Protein AF-A0A6G0ZFZ0-F1 (afdb_monomer_lite)

Organism: Aphis craccivora (NCBI:txid307492)

Structure (mmCIF, N/CA/C/O backbone):
data_AF-A0A6G0ZFZ0-F1
#
_entry.id   AF-A0A6G0ZFZ0-F1
#
loop_
_atom_site.group_PDB
_atom_site.id
_atom_site.type_symbol
_atom_site.label_atom_id
_atom_site.label_alt_id
_atom_site.label_comp_id
_atom_site.label_asym_id
_atom_site.label_entity_id
_atom_site.label_seq_id
_atom_site.pdbx_PDB_ins_code
_atom_site.Cartn_x
_atom_site.Cartn_y
_atom_site.Cartn_z
_atom_site.occupancy
_atom_site.B_iso_or_equiv
_atom_site.auth_seq_id
_atom_site.auth_comp_id
_atom_site.auth_asym_id
_atom_site.auth_atom_id
_atom_site.pdbx_PDB_model_num
ATOM 1 N N . MET A 1 1 ? 8.290 0.960 -25.649 1.00 76.19 1 MET A N 1
ATOM 2 C CA . MET A 1 1 ? 6.930 0.385 -25.522 1.00 76.19 1 MET A CA 1
ATOM 3 C C . MET A 1 1 ? 6.883 -0.902 -24.695 1.00 76.19 1 MET A C 1
ATOM 5 O O . MET A 1 1 ? 6.196 -0.886 -23.688 1.00 76.19 1 MET A O 1
ATOM 9 N N . LYS A 1 2 ? 7.653 -1.966 -24.998 1.00 91.75 2 LYS A N 1
ATOM 10 C CA . LYS A 1 2 ? 7.592 -3.264 -24.271 1.00 91.75 2 LYS A CA 1
ATOM 11 C C . LYS A 1 2 ? 7.665 -3.176 -22.731 1.00 91.75 2 LYS A C 1
ATOM 13 O O . LYS A 1 2 ? 6.812 -3.741 -22.060 1.00 91.75 2 LYS A O 1
ATOM 18 N N . ARG A 1 3 ? 8.646 -2.449 -22.173 1.00 91.69 3 ARG A N 1
ATOM 19 C CA . ARG A 1 3 ? 8.827 -2.277 -20.709 1.00 91.69 3 ARG A CA 1
ATOM 20 C C . ARG A 1 3 ? 7.588 -1.686 -20.025 1.00 91.69 3 ARG A C 1
ATOM 22 O O . ARG A 1 3 ? 7.182 -2.150 -18.968 1.00 91.69 3 ARG A O 1
ATOM 29 N N . PHE A 1 4 ? 6.979 -0.691 -20.667 1.00 89.00 4 PHE A N 1
ATOM 30 C CA . PHE A 1 4 ? 5.781 -0.018 -20.176 1.00 89.00 4 PHE A CA 1
ATOM 31 C C . PHE A 1 4 ? 4.543 -0.916 -20.267 1.00 89.00 4 PHE A C 1
ATOM 33 O O . PHE A 1 4 ? 3.783 -1.003 -19.312 1.00 89.00 4 PHE A O 1
ATOM 40 N N . SER A 1 5 ? 4.375 -1.645 -21.374 1.00 94.50 5 SER A N 1
ATOM 41 C CA . SER A 1 5 ? 3.282 -2.613 -21.523 1.00 94.50 5 SER A CA 1
ATOM 42 C C . SER A 1 5 ? 3.351 -3.729 -20.477 1.00 94.50 5 S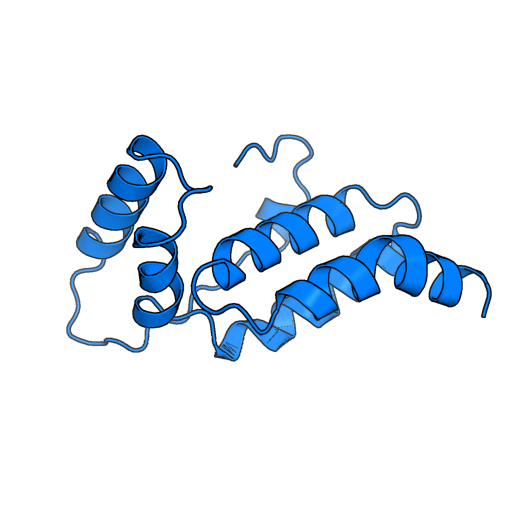ER A C 1
ATOM 44 O O . SER A 1 5 ? 2.322 -4.086 -19.914 1.00 94.50 5 SER A O 1
ATOM 46 N N . LEU A 1 6 ? 4.552 -4.240 -20.177 1.00 94.44 6 LEU A N 1
ATOM 47 C CA . LEU A 1 6 ? 4.747 -5.238 -19.120 1.00 94.44 6 LEU A CA 1
ATOM 48 C C . LEU A 1 6 ? 4.347 -4.686 -17.753 1.00 94.44 6 LEU A C 1
ATOM 50 O O . LEU A 1 6 ? 3.556 -5.316 -17.065 1.00 94.44 6 LEU A O 1
ATOM 54 N N . PHE A 1 7 ? 4.796 -3.478 -17.412 1.00 93.88 7 PHE A N 1
ATOM 55 C CA . PHE A 1 7 ? 4.391 -2.814 -16.174 1.00 93.88 7 PHE A CA 1
ATOM 56 C C . PHE A 1 7 ? 2.868 -2.646 -16.062 1.00 93.88 7 PHE A C 1
ATOM 58 O O . PHE A 1 7 ? 2.290 -2.946 -15.017 1.00 93.88 7 PHE A O 1
ATOM 65 N N . ILE A 1 8 ? 2.213 -2.198 -17.141 1.00 94.00 8 ILE A N 1
ATOM 66 C CA . ILE A 1 8 ? 0.758 -2.013 -17.156 1.00 94.00 8 ILE A CA 1
ATOM 67 C C . ILE A 1 8 ? 0.043 -3.326 -16.849 1.00 94.00 8 ILE A C 1
ATOM 69 O O . ILE A 1 8 ? -0.813 -3.368 -15.968 1.00 94.00 8 ILE A O 1
ATOM 73 N N . VAL A 1 9 ? 0.388 -4.381 -17.588 1.00 95.06 9 VAL A N 1
ATOM 74 C CA . VAL A 1 9 ? -0.325 -5.662 -17.532 1.00 95.06 9 VAL A CA 1
ATOM 75 C C . VAL A 1 9 ? -0.006 -6.430 -16.250 1.00 95.06 9 VAL A C 1
ATOM 77 O O . VAL A 1 9 ? -0.887 -7.095 -15.719 1.00 95.06 9 VAL A O 1
ATOM 80 N N . GLN A 1 10 ? 1.230 -6.345 -15.751 1.00 93.44 10 GLN A N 1
ATOM 81 C CA . GLN A 1 10 ? 1.668 -7.108 -14.581 1.00 93.44 10 GLN A CA 1
ATOM 82 C C . GLN A 1 10 ? 1.300 -6.446 -13.255 1.00 93.44 10 GLN A C 1
ATOM 84 O O . GLN A 1 10 ? 0.998 -7.162 -12.311 1.00 93.44 10 GLN A O 1
ATOM 89 N N . ILE A 1 11 ? 1.326 -5.112 -13.180 1.00 93.62 11 ILE A N 1
ATOM 90 C CA . ILE A 1 11 ? 1.101 -4.383 -11.925 1.00 93.62 11 ILE A CA 1
ATOM 91 C C . ILE A 1 11 ? -0.114 -3.468 -12.056 1.00 93.62 11 ILE A C 1
ATOM 93 O O . ILE A 1 11 ? -1.136 -3.670 -11.402 1.00 93.62 11 ILE A O 1
ATOM 97 N N . TYR A 1 12 ? -0.026 -2.441 -12.903 1.00 93.19 12 TYR A N 1
ATOM 98 C CA . TYR A 1 12 ? -0.914 -1.280 -12.797 1.00 93.19 12 TYR A CA 1
ATOM 99 C C . TYR A 1 12 ? -2.405 -1.614 -12.948 1.00 93.19 12 TYR A C 1
ATOM 101 O O . TYR A 1 12 ? -3.214 -1.138 -12.154 1.00 93.19 12 TYR A O 1
ATOM 109 N N . VAL A 1 13 ? -2.777 -2.441 -13.933 1.00 95.31 13 VAL A N 1
ATOM 110 C CA . VAL A 1 13 ? -4.188 -2.767 -14.215 1.00 95.31 13 VAL A CA 1
ATOM 111 C C . VAL A 1 13 ? -4.872 -3.416 -13.013 1.00 95.31 13 VAL A C 1
ATOM 113 O O . VAL A 1 13 ? -6.015 -3.077 -12.709 1.00 95.31 13 VAL A O 1
ATOM 116 N N . PHE A 1 14 ? -4.178 -4.306 -12.304 1.00 93.81 14 PHE A N 1
ATOM 117 C CA . PHE A 1 14 ? -4.741 -5.020 -11.160 1.00 93.81 14 PHE A CA 1
ATOM 118 C C . PHE A 1 14 ? -5.101 -4.071 -10.010 1.00 93.81 14 PHE A C 1
ATOM 120 O O . PHE A 1 14 ? -6.221 -4.109 -9.499 1.00 93.81 14 PHE A O 1
ATOM 127 N N . TYR A 1 15 ? -4.177 -3.181 -9.642 1.00 94.56 15 TYR A N 1
ATOM 128 C CA . TYR A 1 15 ? -4.390 -2.205 -8.570 1.00 94.56 15 TYR A CA 1
ATOM 129 C C . TYR A 1 15 ? -5.366 -1.103 -8.960 1.00 94.56 15 TYR A C 1
ATOM 131 O O . TYR A 1 15 ? -6.174 -0.677 -8.134 1.00 94.56 15 TYR A O 1
ATOM 139 N N . TRP A 1 16 ? -5.330 -0.669 -10.221 1.00 93.25 16 TRP A N 1
ATOM 140 C CA . TRP A 1 16 ? -6.261 0.321 -10.750 1.00 93.25 16 TRP A CA 1
ATOM 141 C C . TRP A 1 16 ? -7.705 -0.179 -10.716 1.00 93.25 16 TRP A C 1
ATOM 143 O O . TRP A 1 16 ? -8.602 0.551 -10.308 1.00 93.25 16 TRP A O 1
ATOM 153 N N . PHE A 1 17 ? -7.939 -1.442 -11.083 1.00 94.56 17 PHE A N 1
ATOM 154 C CA . PHE A 1 17 ? -9.283 -2.020 -11.080 1.00 94.56 17 PHE A CA 1
ATOM 155 C C . PHE A 1 17 ? -9.889 -2.113 -9.669 1.00 94.56 17 PHE A C 1
ATOM 157 O O . PHE A 1 17 ? -11.104 -2.025 -9.506 1.00 94.56 17 PHE A O 1
ATOM 164 N N . LYS A 1 18 ? -9.047 -2.253 -8.638 1.00 91.94 18 LYS A N 1
ATOM 165 C CA . LYS A 1 18 ? -9.459 -2.307 -7.226 1.00 91.94 18 LYS A CA 1
ATOM 166 C C . LYS A 1 18 ? -9.575 -0.935 -6.559 1.00 91.94 18 LYS A C 1
ATOM 168 O O . LYS A 1 18 ? -10.251 -0.822 -5.537 1.00 91.94 18 LYS A O 1
ATOM 173 N N . ALA A 1 19 ? -8.961 0.098 -7.136 1.00 90.56 19 ALA A N 1
ATOM 174 C CA . ALA A 1 19 ? -8.927 1.453 -6.585 1.00 90.56 19 ALA A CA 1
ATOM 175 C C . ALA A 1 19 ? -10.309 2.067 -6.255 1.00 90.56 19 ALA A C 1
ATOM 177 O O . ALA A 1 19 ? -10.394 2.788 -5.262 1.00 90.56 19 ALA A O 1
ATOM 178 N N . PRO A 1 20 ? -11.408 1.787 -6.993 1.00 90.81 20 PRO A N 1
ATOM 179 C CA . PRO A 1 20 ? -12.725 2.338 -6.658 1.00 90.81 20 PRO A CA 1
ATOM 180 C C . PRO A 1 20 ? -13.312 1.843 -5.326 1.00 90.81 20 PRO A C 1
ATOM 182 O O . PRO A 1 20 ? -14.247 2.451 -4.805 1.00 90.81 20 PRO A O 1
ATOM 185 N N . CYS A 1 21 ? -12.802 0.744 -4.760 1.00 91.00 21 CYS A N 1
ATOM 186 C CA . CYS A 1 21 ? -13.280 0.227 -3.482 1.00 91.00 21 CYS A CA 1
ATOM 187 C C . CYS A 1 21 ? -12.622 0.978 -2.316 1.00 91.00 21 CYS A C 1
ATOM 189 O O . CYS A 1 21 ? -11.522 0.637 -1.881 1.00 91.00 21 CYS A O 1
ATOM 191 N N . ALA A 1 22 ? -13.326 1.978 -1.779 1.00 89.06 22 ALA A N 1
ATOM 192 C CA . ALA A 1 22 ? -12.819 2.845 -0.712 1.00 89.06 22 ALA A CA 1
ATOM 193 C C . ALA A 1 22 ? -12.380 2.088 0.556 1.00 89.06 22 ALA A C 1
ATOM 195 O O . ALA A 1 22 ? -11.404 2.473 1.192 1.00 89.06 22 ALA A O 1
ATOM 196 N N . VAL A 1 23 ? -13.070 0.997 0.907 1.00 92.38 23 VAL A N 1
ATOM 197 C CA . VAL A 1 23 ? -12.760 0.185 2.097 1.00 92.38 23 VAL A CA 1
ATOM 198 C C . VAL A 1 23 ? -11.387 -0.479 1.976 1.00 92.38 23 VAL A C 1
ATOM 200 O O . VAL A 1 23 ? -10.607 -0.451 2.924 1.00 92.38 23 VAL A O 1
ATOM 203 N N . SER A 1 24 ? -11.070 -1.026 0.799 1.00 91.62 24 SER A N 1
ATOM 204 C CA . SER A 1 24 ? -9.790 -1.694 0.539 1.00 91.62 24 SER A CA 1
ATOM 205 C C . SER A 1 24 ? -8.711 -0.770 -0.018 1.00 91.62 24 SER A C 1
ATOM 207 O O . SER A 1 24 ? -7.574 -1.208 -0.180 1.00 91.62 24 SER A O 1
ATOM 209 N N . ALA A 1 25 ? -9.041 0.485 -0.339 1.00 90.00 25 ALA A N 1
ATOM 210 C CA . ALA A 1 25 ? -8.117 1.417 -0.979 1.00 90.00 25 ALA A CA 1
ATOM 211 C C . ALA A 1 25 ? -6.793 1.572 -0.201 1.00 90.00 25 ALA A C 1
ATOM 213 O O . ALA A 1 25 ? -5.751 1.357 -0.816 1.00 90.00 25 ALA A O 1
ATOM 214 N N . PRO A 1 26 ? -6.777 1.782 1.136 1.00 89.00 26 PRO A N 1
ATOM 215 C CA . PRO A 1 26 ? -5.516 1.936 1.868 1.00 89.00 26 PRO A CA 1
ATOM 216 C C . PRO A 1 26 ? -4.595 0.711 1.764 1.00 89.00 26 PRO A C 1
ATOM 218 O O . PRO A 1 26 ? -3.386 0.842 1.594 1.00 89.00 26 PRO A O 1
ATOM 221 N N . VAL A 1 27 ? -5.162 -0.496 1.829 1.00 89.75 27 VAL A N 1
ATOM 222 C CA . VAL A 1 27 ? -4.403 -1.751 1.706 1.00 89.75 27 VAL A CA 1
ATOM 223 C C . VAL A 1 27 ? -3.938 -1.967 0.267 1.00 89.75 27 VAL A C 1
ATOM 225 O O . VAL A 1 27 ? -2.811 -2.400 0.032 1.00 89.75 27 VAL A O 1
ATOM 228 N N . ASN A 1 28 ? -4.792 -1.650 -0.707 1.00 92.50 28 ASN A N 1
ATOM 229 C CA . ASN A 1 28 ? -4.474 -1.716 -2.130 1.00 92.50 28 ASN A CA 1
ATOM 230 C C . ASN A 1 28 ? -3.266 -0.832 -2.471 1.00 92.50 28 ASN A C 1
ATOM 232 O O . ASN A 1 28 ? -2.359 -1.275 -3.172 1.00 92.50 28 ASN A O 1
ATOM 236 N N . ASP A 1 29 ? -3.225 0.373 -1.910 1.00 90.38 29 ASP A N 1
ATOM 237 C CA . ASP A 1 29 ? -2.147 1.343 -2.087 1.00 90.38 29 ASP A CA 1
ATOM 238 C C . ASP A 1 29 ? -0.815 0.858 -1.501 1.00 90.38 29 ASP A C 1
ATOM 240 O O . ASP A 1 29 ? 0.222 0.921 -2.167 1.00 90.38 29 ASP A O 1
ATOM 244 N N . LEU A 1 30 ? -0.837 0.321 -0.275 1.00 89.75 30 LEU A N 1
ATOM 245 C CA . LEU A 1 30 ? 0.355 -0.248 0.365 1.00 89.75 30 LEU A CA 1
ATOM 246 C C . LEU A 1 30 ? 0.890 -1.457 -0.409 1.00 89.75 30 LEU A C 1
ATOM 248 O O . LEU A 1 30 ? 2.097 -1.579 -0.622 1.00 89.75 30 LEU A O 1
ATOM 252 N N . ASN A 1 31 ? -0.005 -2.322 -0.884 1.00 92.44 31 ASN A N 1
ATOM 253 C CA . ASN A 1 31 ? 0.373 -3.477 -1.688 1.00 92.44 31 ASN A CA 1
ATOM 254 C C . ASN A 1 31 ? 0.975 -3.059 -3.036 1.00 92.44 31 ASN A C 1
ATOM 256 O O . ASN A 1 31 ? 1.978 -3.640 -3.441 1.00 92.44 31 ASN A O 1
ATOM 260 N N . LEU A 1 32 ? 0.425 -2.033 -3.699 1.00 93.44 32 LEU A N 1
ATOM 261 C CA . LEU A 1 32 ? 1.000 -1.490 -4.934 1.00 93.44 32 LEU A CA 1
ATOM 262 C C . LEU A 1 32 ? 2.420 -0.972 -4.695 1.00 93.44 32 LEU A C 1
ATOM 264 O O . LEU A 1 32 ? 3.321 -1.256 -5.481 1.00 93.44 32 LEU A O 1
ATOM 268 N N . LEU A 1 33 ? 2.634 -0.229 -3.608 1.00 92.12 33 LEU A N 1
ATOM 269 C CA . LEU A 1 33 ? 3.959 0.267 -3.240 1.00 92.12 33 LEU A CA 1
ATOM 270 C C . LEU A 1 33 ? 4.952 -0.873 -2.976 1.00 92.12 33 LEU A C 1
ATOM 272 O O . LEU A 1 33 ? 6.093 -0.794 -3.435 1.00 92.12 33 LEU A O 1
ATOM 276 N N . LYS A 1 34 ? 4.511 -1.944 -2.306 1.00 92.06 34 LYS A N 1
ATOM 277 C CA . LYS A 1 34 ? 5.318 -3.149 -2.067 1.00 92.06 34 LYS A CA 1
ATOM 278 C C . LYS A 1 34 ? 5.684 -3.870 -3.365 1.00 92.06 34 LYS A C 1
ATOM 280 O O . LYS A 1 34 ? 6.843 -4.212 -3.577 1.00 92.06 34 LYS A O 1
ATOM 285 N N . GLU A 1 35 ? 4.728 -4.086 -4.264 1.00 94.38 35 GLU A N 1
ATOM 286 C CA . GLU A 1 35 ? 5.026 -4.722 -5.553 1.00 94.38 35 GLU A CA 1
ATOM 287 C C . GLU A 1 35 ? 5.934 -3.851 -6.426 1.00 94.38 35 GLU A C 1
ATOM 289 O O . GLU A 1 35 ? 6.850 -4.355 -7.079 1.00 94.38 35 GLU A O 1
ATOM 294 N N . LEU A 1 36 ? 5.741 -2.530 -6.400 1.00 93.88 36 LEU A N 1
ATOM 295 C CA . LEU A 1 36 ? 6.615 -1.596 -7.097 1.00 93.88 36 LEU A CA 1
ATOM 296 C C . LEU A 1 36 ? 8.053 -1.644 -6.570 1.00 93.88 36 LEU A C 1
ATOM 298 O O . LEU A 1 36 ? 8.969 -1.597 -7.392 1.00 93.88 36 LEU A O 1
ATOM 302 N N . SER A 1 37 ? 8.290 -1.744 -5.257 1.00 92.44 37 SER A N 1
ATOM 303 C CA . SER A 1 37 ? 9.657 -1.813 -4.703 1.00 92.44 37 SER A CA 1
ATOM 304 C C . SER A 1 37 ? 10.381 -3.106 -5.108 1.00 92.44 37 SER A C 1
ATOM 306 O O . SER A 1 37 ? 11.578 -3.090 -5.428 1.00 92.44 37 SER A O 1
ATOM 308 N N . MET A 1 38 ? 9.629 -4.203 -5.221 1.00 92.94 38 MET A N 1
ATOM 309 C CA . MET A 1 38 ? 10.119 -5.513 -5.657 1.00 92.94 38 MET A CA 1
ATOM 310 C C . MET A 1 38 ? 10.229 -5.659 -7.184 1.00 92.94 38 MET A C 1
ATOM 312 O O . MET A 1 38 ? 10.834 -6.622 -7.661 1.00 92.94 38 MET A O 1
ATOM 316 N N . TYR A 1 39 ? 9.698 -4.717 -7.974 1.00 94.31 39 TYR A N 1
ATOM 317 C CA . TYR A 1 39 ? 9.680 -4.843 -9.431 1.00 94.31 39 TYR A CA 1
ATOM 318 C C . TYR A 1 39 ? 11.107 -4.912 -10.026 1.00 94.31 39 TYR A C 1
ATOM 320 O O . TYR A 1 39 ? 11.955 -4.076 -9.681 1.00 94.31 39 TYR A O 1
ATOM 328 N N . PRO A 1 40 ? 11.401 -5.863 -10.945 1.00 93.12 40 PRO A N 1
ATOM 329 C CA . PRO A 1 40 ? 12.770 -6.112 -11.416 1.00 93.12 40 PRO A CA 1
ATOM 330 C C . PRO A 1 40 ? 13.405 -4.925 -12.145 1.00 93.12 40 PRO A C 1
ATOM 332 O O . PRO A 1 40 ? 14.603 -4.666 -12.028 1.00 93.12 40 PRO A O 1
ATOM 335 N N . ASP A 1 41 ? 12.605 -4.183 -12.910 1.00 94.56 41 ASP A N 1
ATOM 336 C CA . ASP A 1 41 ? 13.077 -3.001 -13.619 1.00 94.56 41 ASP A CA 1
ATOM 337 C C . ASP A 1 41 ? 13.121 -1.807 -12.661 1.00 94.56 41 ASP A C 1
ATOM 339 O O . ASP A 1 41 ? 12.128 -1.105 -12.463 1.00 94.56 41 ASP A O 1
ATOM 343 N N . LYS A 1 42 ? 14.297 -1.563 -12.075 1.00 92.69 42 LYS A N 1
ATOM 344 C CA . LYS A 1 42 ? 14.488 -0.521 -11.056 1.00 92.69 42 LYS A CA 1
ATOM 345 C C . LYS A 1 42 ? 14.189 0.896 -11.549 1.00 92.69 42 LYS A C 1
ATOM 347 O O . LYS A 1 42 ? 13.774 1.73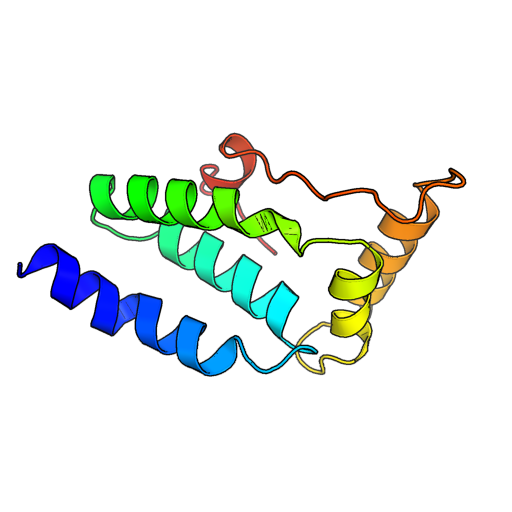8 -10.754 1.00 92.69 42 LYS A O 1
ATOM 352 N N . ALA A 1 43 ? 14.330 1.170 -12.846 1.00 93.25 43 ALA A N 1
ATOM 353 C CA . ALA A 1 43 ? 13.952 2.470 -13.397 1.00 93.25 43 ALA A CA 1
ATOM 354 C C . ALA A 1 43 ? 12.425 2.635 -13.430 1.00 93.25 43 ALA A C 1
ATOM 356 O O . ALA A 1 43 ? 11.917 3.694 -13.062 1.00 93.25 43 ALA A O 1
ATOM 357 N N . VAL A 1 44 ? 11.694 1.583 -13.818 1.00 93.31 44 VAL A N 1
ATOM 358 C CA . VAL A 1 44 ? 10.222 1.576 -13.781 1.00 93.31 44 VAL A CA 1
ATOM 359 C C . VAL A 1 44 ? 9.709 1.593 -12.343 1.00 93.31 44 VAL A C 1
ATOM 361 O O . VAL A 1 44 ? 8.831 2.393 -12.043 1.00 93.31 44 VAL A O 1
ATOM 364 N N . SER A 1 45 ? 10.293 0.789 -11.452 1.00 93.12 45 SER A N 1
ATOM 365 C CA . SER A 1 45 ? 10.009 0.786 -10.010 1.00 93.12 45 SER A CA 1
ATOM 366 C C . SER A 1 45 ? 10.117 2.195 -9.421 1.00 93.12 45 SER A C 1
ATOM 368 O O . SER A 1 45 ? 9.135 2.741 -8.917 1.00 93.12 45 SER A O 1
ATOM 370 N N . LYS A 1 46 ? 11.277 2.848 -9.588 1.00 93.12 46 LYS A N 1
ATOM 371 C CA . LYS A 1 46 ? 11.518 4.205 -9.086 1.00 93.12 46 LYS A CA 1
ATOM 372 C C . LYS A 1 46 ? 10.536 5.220 -9.670 1.00 93.12 46 LYS A C 1
ATOM 374 O O . LYS A 1 46 ? 10.023 6.061 -8.932 1.00 93.12 46 LYS A O 1
ATOM 379 N N . ALA A 1 47 ? 10.268 5.154 -10.974 1.00 92.94 47 ALA A N 1
ATOM 380 C CA . ALA A 1 47 ? 9.317 6.046 -11.634 1.00 92.94 47 ALA A CA 1
AT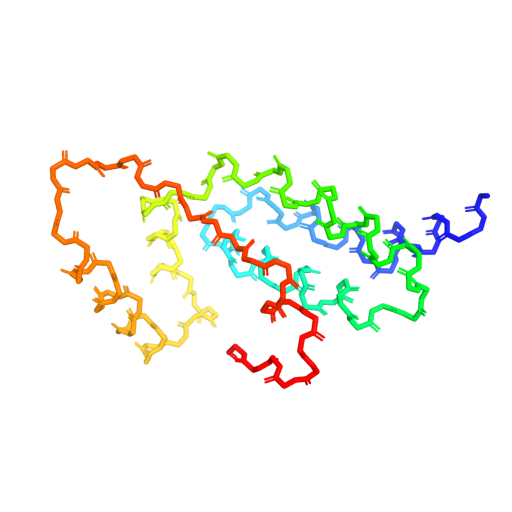OM 381 C C . ALA A 1 47 ? 7.879 5.830 -11.133 1.00 92.94 47 ALA A C 1
ATOM 383 O O . ALA A 1 47 ? 7.180 6.805 -10.869 1.00 92.94 47 ALA A O 1
ATOM 384 N N . GLY A 1 48 ? 7.461 4.573 -10.960 1.00 92.12 48 GLY A N 1
ATOM 385 C CA . GLY A 1 48 ? 6.146 4.187 -10.453 1.00 92.12 48 GLY A CA 1
ATOM 386 C C . GLY A 1 48 ? 5.925 4.635 -9.011 1.00 92.12 48 GLY A C 1
ATOM 387 O O . GLY A 1 48 ? 4.931 5.304 -8.739 1.00 92.12 48 GLY A O 1
ATOM 388 N N . ILE A 1 49 ? 6.882 4.367 -8.115 1.00 91.81 49 ILE A N 1
ATOM 389 C CA . ILE A 1 49 ? 6.835 4.833 -6.719 1.00 91.81 49 ILE A CA 1
ATOM 390 C C . ILE A 1 49 ? 6.776 6.359 -6.691 1.00 91.81 49 ILE A C 1
ATOM 392 O O . ILE A 1 49 ? 5.870 6.930 -6.096 1.00 91.81 49 ILE A O 1
ATOM 396 N N . THR A 1 50 ? 7.679 7.036 -7.406 1.00 90.81 50 THR A N 1
ATOM 397 C CA . THR A 1 50 ? 7.705 8.508 -7.450 1.00 90.81 50 THR A CA 1
ATOM 398 C C . THR A 1 50 ? 6.380 9.077 -7.960 1.00 90.81 50 THR A C 1
ATOM 400 O O . THR A 1 50 ? 5.884 10.068 -7.427 1.00 90.81 50 THR A O 1
ATOM 403 N N . ALA A 1 51 ? 5.777 8.456 -8.978 1.00 90.31 51 ALA A N 1
ATOM 404 C CA . ALA A 1 51 ? 4.472 8.859 -9.478 1.00 90.31 51 ALA A CA 1
ATOM 405 C C . ALA A 1 51 ? 3.375 8.659 -8.426 1.00 90.31 51 ALA A C 1
ATOM 407 O O . ALA A 1 51 ? 2.599 9.585 -8.199 1.00 90.31 51 ALA A O 1
ATOM 408 N N . PHE A 1 52 ? 3.350 7.503 -7.762 1.00 88.12 52 PHE A N 1
ATOM 409 C CA . PHE A 1 52 ? 2.357 7.162 -6.748 1.00 88.12 52 PHE A CA 1
ATOM 410 C C . PHE A 1 52 ? 2.432 8.067 -5.513 1.00 88.12 52 PHE A C 1
ATOM 412 O O . PHE A 1 52 ? 1.409 8.557 -5.045 1.00 88.12 52 PHE A O 1
ATOM 419 N N . LEU A 1 53 ? 3.636 8.384 -5.028 1.00 84.75 53 LEU A N 1
ATOM 420 C CA . LEU A 1 53 ? 3.820 9.261 -3.866 1.00 84.75 53 LEU A CA 1
ATOM 421 C C . LEU A 1 53 ? 3.272 10.680 -4.101 1.00 84.75 53 LEU A C 1
ATOM 423 O O . LEU A 1 53 ? 2.825 11.333 -3.162 1.00 84.75 53 LEU A O 1
ATOM 427 N N . ARG A 1 54 ? 3.206 11.148 -5.358 1.00 81.94 54 ARG A N 1
ATOM 428 C CA . ARG A 1 54 ? 2.539 12.422 -5.700 1.00 81.94 54 ARG A CA 1
ATOM 429 C C . ARG A 1 54 ? 1.014 12.363 -5.561 1.00 81.94 54 ARG A C 1
ATOM 431 O O . ARG A 1 54 ? 0.379 13.410 -5.477 1.00 81.94 54 ARG A O 1
ATOM 438 N N . HIS A 1 55 ? 0.423 11.169 -5.527 1.00 77.12 55 HIS A N 1
ATOM 439 C CA . HIS A 1 55 ? -1.018 10.962 -5.396 1.00 77.12 55 HIS A CA 1
ATOM 440 C C . HIS A 1 55 ? -1.497 10.809 -3.943 1.00 77.12 55 HIS A C 1
ATOM 442 O O . HIS A 1 55 ? -2.689 10.638 -3.733 1.00 77.12 55 HIS A O 1
ATOM 448 N N . GLN A 1 56 ? -0.639 10.998 -2.934 1.00 72.75 56 GLN A N 1
ATOM 449 C CA . GLN A 1 56 ? -0.995 10.914 -1.501 1.00 72.75 56 GLN A CA 1
ATOM 450 C C . GLN A 1 56 ? -1.969 11.994 -0.994 1.00 72.75 56 GLN A C 1
ATOM 452 O O . GLN A 1 56 ? -2.253 12.070 0.199 1.00 72.75 56 GLN A O 1
ATOM 457 N N . TRP A 1 57 ? -2.495 12.857 -1.865 1.00 69.94 57 TRP A N 1
ATOM 458 C CA . TRP A 1 57 ? -3.377 13.960 -1.475 1.00 69.94 57 TRP A CA 1
ATOM 459 C C . TRP A 1 57 ? -4.673 13.496 -0.789 1.00 69.94 57 TRP A C 1
ATOM 461 O O . TRP A 1 57 ? -5.245 14.267 -0.019 1.00 69.94 57 TRP A O 1
ATOM 471 N N . TYR A 1 58 ? -5.102 12.251 -1.031 1.00 72.94 58 TYR A N 1
ATOM 472 C CA . TYR A 1 58 ? -6.260 11.624 -0.387 1.00 72.94 58 TYR A CA 1
ATOM 473 C C . TYR A 1 58 ? -5.892 10.773 0.843 1.00 72.94 58 TYR A C 1
ATOM 475 O O . TYR A 1 58 ? -6.776 10.228 1.491 1.00 72.94 58 TYR A O 1
ATOM 483 N N . LEU A 1 59 ? -4.616 10.639 1.216 1.00 76.50 59 LEU A N 1
ATOM 484 C CA . LEU A 1 59 ? -4.220 9.820 2.364 1.00 76.50 59 LEU A CA 1
ATOM 485 C C . LEU A 1 59 ? -4.370 10.623 3.671 1.00 76.50 59 LEU A C 1
ATOM 487 O O . LEU A 1 59 ? -3.403 11.159 4.218 1.00 76.50 59 LEU A O 1
ATOM 491 N N . SER A 1 60 ? -5.619 10.757 4.128 1.00 81.56 60 SER A N 1
ATOM 492 C CA . SER A 1 60 ? -6.003 11.400 5.392 1.00 81.56 60 SER A CA 1
ATOM 493 C C . SER A 1 60 ? -6.368 10.373 6.463 1.00 81.56 60 SER A C 1
ATOM 495 O O . SER A 1 60 ? -6.766 9.252 6.146 1.00 81.56 60 SER A O 1
ATOM 497 N N . ASP A 1 61 ? -6.303 10.776 7.734 1.00 83.00 61 ASP A N 1
ATOM 498 C CA . ASP A 1 61 ? -6.700 9.932 8.869 1.00 83.00 61 ASP A CA 1
ATOM 499 C C . ASP A 1 61 ? -8.148 9.398 8.709 1.00 83.00 61 ASP A C 1
ATOM 501 O O . ASP A 1 61 ? -8.425 8.233 9.007 1.00 83.00 61 ASP A O 1
ATOM 505 N N . LEU A 1 62 ? -9.060 10.203 8.139 1.00 83.69 62 LEU A N 1
ATOM 506 C CA . LEU A 1 62 ? -10.437 9.791 7.824 1.00 83.69 62 LEU A CA 1
ATOM 507 C C . LEU A 1 62 ? -10.485 8.673 6.771 1.00 83.69 62 LEU A C 1
ATOM 509 O O . LEU A 1 62 ? -11.176 7.676 6.964 1.00 83.69 62 LEU A O 1
ATOM 513 N N . LEU A 1 63 ? -9.759 8.828 5.662 1.00 84.19 63 LEU A N 1
ATOM 514 C CA . LEU A 1 63 ? -9.785 7.861 4.561 1.00 84.19 63 LEU A CA 1
ATOM 515 C C . LEU A 1 63 ? -9.044 6.568 4.922 1.00 84.19 63 LEU A C 1
ATOM 517 O O . LEU A 1 63 ? -9.496 5.482 4.566 1.00 84.19 63 LEU A O 1
ATOM 521 N N . VAL A 1 64 ? -7.977 6.655 5.720 1.00 85.81 64 VAL A N 1
ATOM 522 C CA . VAL A 1 64 ? -7.306 5.476 6.286 1.00 85.81 64 VAL A CA 1
ATOM 523 C C . VAL A 1 64 ? -8.222 4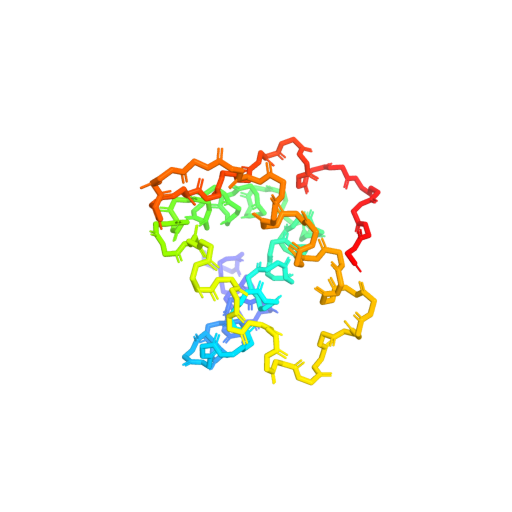.717 7.248 1.00 85.81 64 VAL A C 1
ATOM 525 O O . VAL A 1 64 ? -8.202 3.486 7.258 1.00 85.81 64 VAL A O 1
ATOM 528 N N . SER A 1 65 ? -9.087 5.411 7.995 1.00 88.12 65 SER A N 1
ATOM 529 C CA . SER A 1 65 ? -10.046 4.775 8.912 1.00 88.12 65 SER A CA 1
ATOM 530 C C . SER A 1 65 ? -11.070 3.879 8.200 1.00 88.12 65 SER A C 1
ATOM 532 O O . SER A 1 65 ? -11.616 2.970 8.823 1.00 88.12 65 SER A O 1
ATOM 534 N N . PHE A 1 66 ? -11.302 4.042 6.891 1.00 89.12 66 PHE A N 1
ATOM 535 C CA . PHE A 1 66 ? -12.174 3.127 6.139 1.00 89.12 66 PHE A CA 1
ATOM 536 C C . PHE A 1 66 ? -11.651 1.690 6.085 1.00 89.12 66 PHE A C 1
ATOM 538 O O . PHE A 1 66 ? -12.451 0.755 6.030 1.00 89.12 66 PHE A O 1
ATOM 545 N N . SER A 1 67 ? -10.340 1.490 6.221 1.00 91.25 67 SER A N 1
ATOM 546 C CA . SER A 1 67 ? -9.756 0.147 6.320 1.00 91.25 67 SER A CA 1
ATOM 547 C C . SER A 1 67 ? -10.165 -0.610 7.596 1.00 91.25 67 SER A C 1
ATOM 549 O O . SER A 1 67 ? -10.011 -1.830 7.671 1.00 91.25 67 SER A O 1
ATOM 551 N N . PHE A 1 68 ? -10.782 0.050 8.588 1.00 92.56 68 PHE A N 1
ATOM 552 C CA . PHE A 1 68 ? -11.397 -0.641 9.731 1.00 92.56 68 PHE A CA 1
ATOM 553 C C . PHE A 1 68 ? -12.538 -1.569 9.316 1.00 92.56 68 PHE A C 1
ATOM 555 O O . PHE A 1 68 ? -12.779 -2.580 9.984 1.00 92.56 68 PHE A O 1
ATOM 562 N N . PHE A 1 69 ? -13.190 -1.273 8.194 1.00 93.44 69 PHE A N 1
ATOM 563 C CA . PHE A 1 69 ? -14.248 -2.103 7.627 1.00 93.44 69 PHE A CA 1
ATOM 564 C C . PHE A 1 69 ? -13.720 -3.156 6.648 1.00 93.44 69 PHE A C 1
ATOM 566 O O . PHE A 1 69 ? -14.479 -4.029 6.234 1.00 93.44 69 PHE A O 1
ATOM 573 N N . ASP A 1 70 ? -12.429 -3.126 6.309 1.00 93.31 70 ASP A N 1
ATOM 574 C CA . ASP A 1 70 ? -11.832 -4.125 5.429 1.00 93.31 70 ASP A CA 1
ATOM 575 C C . ASP A 1 70 ? -11.658 -5.447 6.185 1.00 93.31 70 ASP A C 1
ATOM 577 O O . ASP A 1 70 ? -11.063 -5.504 7.268 1.00 93.31 70 ASP A O 1
ATOM 581 N N . GLN A 1 71 ? -12.204 -6.524 5.626 1.00 92.75 71 GLN A N 1
ATOM 582 C CA . GLN A 1 71 ? -12.086 -7.873 6.180 1.00 92.75 71 GLN A CA 1
ATOM 583 C C . GLN A 1 71 ? -10.670 -8.439 6.018 1.00 92.75 71 GLN A C 1
ATOM 585 O O . GLN A 1 71 ? -10.273 -9.310 6.787 1.00 92.75 71 GLN A O 1
ATOM 590 N N . ASN A 1 72 ? -9.893 -7.910 5.069 1.00 90.38 72 ASN A N 1
ATOM 591 C CA . ASN A 1 72 ? -8.508 -8.312 4.834 1.00 90.38 72 ASN A CA 1
ATOM 592 C C . ASN A 1 72 ? -7.536 -7.708 5.858 1.00 90.38 72 ASN A C 1
ATOM 594 O O . ASN A 1 72 ? -6.391 -8.146 5.955 1.00 90.38 72 ASN A O 1
ATOM 598 N N . VAL A 1 73 ? -7.975 -6.720 6.644 1.00 92.56 73 VAL A N 1
ATOM 599 C CA . VAL A 1 73 ? -7.165 -6.129 7.713 1.00 92.56 73 VAL A CA 1
ATOM 600 C C . VAL A 1 73 ? -7.445 -6.867 9.017 1.00 92.56 73 VAL A C 1
ATOM 602 O O . VAL A 1 73 ? -8.572 -6.893 9.520 1.00 92.56 73 VAL A O 1
ATOM 605 N N . SER A 1 74 ? -6.402 -7.455 9.601 1.00 94.31 74 SER A N 1
ATOM 606 C CA . SER A 1 74 ? -6.535 -8.195 10.855 1.00 94.31 74 SER A CA 1
ATOM 607 C C . SER A 1 74 ? -6.920 -7.280 12.020 1.00 94.31 74 SER A C 1
ATOM 609 O O . SER A 1 74 ? -6.572 -6.098 12.071 1.00 94.31 74 SER A O 1
ATOM 611 N N . TYR A 1 75 ? -7.593 -7.845 13.022 1.00 94.25 75 TYR A N 1
ATOM 612 C CA . TYR A 1 75 ? -7.962 -7.113 14.234 1.00 94.25 75 TYR A CA 1
ATOM 613 C C . TYR A 1 75 ? -6.752 -6.488 14.953 1.00 94.25 75 TYR A C 1
ATOM 615 O O . TYR A 1 75 ? -6.846 -5.383 15.486 1.00 94.25 75 TYR A O 1
ATOM 623 N N . GLN A 1 76 ? -5.596 -7.161 14.932 1.00 94.75 76 GLN A N 1
ATOM 624 C CA . GLN A 1 76 ? -4.370 -6.644 15.545 1.00 94.75 76 GLN A CA 1
ATOM 625 C C . GLN A 1 76 ? -3.831 -5.420 14.798 1.00 94.75 76 GLN A C 1
ATOM 627 O O . GLN A 1 76 ? -3.421 -4.452 15.436 1.00 94.75 76 GLN A O 1
ATOM 632 N N . ILE A 1 77 ? -3.883 -5.424 13.461 1.00 92.56 77 ILE A N 1
ATOM 633 C CA . ILE A 1 77 ? -3.511 -4.253 12.656 1.00 92.56 77 ILE A CA 1
ATOM 634 C C . ILE A 1 77 ? -4.482 -3.104 12.943 1.00 92.56 77 ILE A C 1
ATOM 636 O O . ILE A 1 77 ? -4.033 -2.002 13.243 1.00 92.56 77 ILE A O 1
ATOM 640 N N . LYS A 1 78 ? -5.796 -3.367 12.984 1.00 93.38 78 LYS A N 1
ATOM 641 C CA . LYS A 1 78 ? -6.804 -2.347 13.332 1.00 93.38 78 LYS A CA 1
ATOM 642 C C . LYS A 1 78 ? -6.532 -1.708 14.696 1.00 93.38 78 LYS A C 1
ATOM 644 O O . LYS A 1 78 ? -6.594 -0.489 14.815 1.00 93.38 78 LYS A O 1
ATOM 649 N N . LYS A 1 79 ? -6.153 -2.496 15.711 1.00 94.00 79 LYS A N 1
ATOM 650 C CA . LYS A 1 79 ? -5.725 -1.962 17.016 1.00 94.00 79 LYS A CA 1
ATOM 651 C C . LYS A 1 79 ? -4.523 -1.028 16.898 1.00 94.00 79 LYS A C 1
ATOM 653 O O . LYS A 1 79 ? -4.583 0.084 17.413 1.00 94.00 79 LYS A O 1
ATOM 658 N N . LYS A 1 80 ? -3.462 -1.453 16.201 1.00 91.62 80 LYS A N 1
ATOM 659 C CA . LYS A 1 80 ? -2.262 -0.625 15.984 1.00 91.62 80 LYS A CA 1
ATOM 660 C C . LYS A 1 80 ? -2.605 0.687 15.279 1.00 91.62 80 LYS A C 1
ATOM 662 O O . LYS A 1 80 ? -2.118 1.737 15.681 1.00 91.62 80 LYS A O 1
ATOM 667 N N . MET A 1 81 ? -3.478 0.633 14.275 1.00 90.50 81 MET A N 1
ATOM 668 C CA . MET A 1 81 ? -3.958 1.813 13.560 1.00 90.50 81 MET A CA 1
ATOM 669 C C . MET A 1 81 ? -4.709 2.780 14.483 1.00 90.50 81 MET A C 1
ATOM 671 O O . MET A 1 81 ? -4.419 3.970 14.466 1.00 90.50 81 MET A O 1
ATOM 675 N N . VAL A 1 82 ? -5.620 2.286 15.331 1.00 90.31 82 VAL A N 1
ATOM 676 C CA . VAL A 1 82 ? -6.331 3.123 16.317 1.00 90.31 82 VAL A CA 1
ATOM 677 C C . VAL A 1 82 ? -5.353 3.765 17.303 1.00 90.31 82 VAL A C 1
ATOM 679 O O . VAL A 1 82 ? -5.463 4.957 17.576 1.00 90.31 82 VAL A O 1
ATOM 682 N N . THR A 1 83 ? -4.362 3.019 17.801 1.00 89.38 83 THR A N 1
ATOM 683 C CA . THR A 1 83 ? -3.312 3.579 18.667 1.00 89.38 83 THR A CA 1
ATOM 684 C C . THR A 1 83 ? -2.505 4.665 17.949 1.00 89.38 83 THR A C 1
ATOM 686 O O . THR A 1 83 ? -2.261 5.720 18.529 1.00 89.38 83 THR A O 1
ATOM 689 N N . ALA A 1 84 ? -2.140 4.447 16.682 1.00 86.00 84 ALA A N 1
ATOM 690 C CA . ALA A 1 84 ? -1.403 5.419 15.876 1.00 86.00 84 ALA A CA 1
ATOM 691 C C . ALA A 1 84 ? -2.214 6.699 15.603 1.00 86.00 84 ALA A C 1
ATOM 693 O O . ALA A 1 84 ? -1.659 7.796 15.648 1.00 86.00 84 ALA A O 1
ATOM 694 N N . LEU A 1 85 ? -3.525 6.572 15.374 1.00 82.81 85 LEU A N 1
ATOM 695 C CA . LEU A 1 85 ? -4.436 7.711 15.229 1.00 82.81 85 LEU A CA 1
ATOM 696 C C . LEU A 1 85 ? -4.626 8.461 16.554 1.00 82.81 85 LEU A C 1
ATOM 698 O O . LEU A 1 85 ? -4.592 9.685 16.570 1.00 82.81 85 LEU A O 1
ATOM 702 N N . SER A 1 86 ? -4.767 7.746 17.674 1.00 77.50 86 SER A N 1
ATOM 703 C CA . SER A 1 86 ? -4.963 8.342 19.004 1.00 77.50 86 SER A CA 1
ATOM 704 C C . SER A 1 86 ? -3.723 9.059 19.546 1.00 77.50 86 SER A C 1
ATOM 706 O O . SER A 1 86 ? -3.863 9.944 20.387 1.00 77.50 86 SER A O 1
ATOM 708 N N . TYR A 1 87 ? -2.517 8.677 19.114 1.00 64.06 87 TYR A N 1
ATOM 709 C CA . TYR A 1 87 ? -1.272 9.340 19.518 1.00 64.06 87 TYR A CA 1
ATOM 710 C C . TYR A 1 87 ? -1.123 10.732 18.878 1.00 64.06 87 TYR A C 1
ATOM 712 O O . TYR A 1 87 ? -0.449 11.604 19.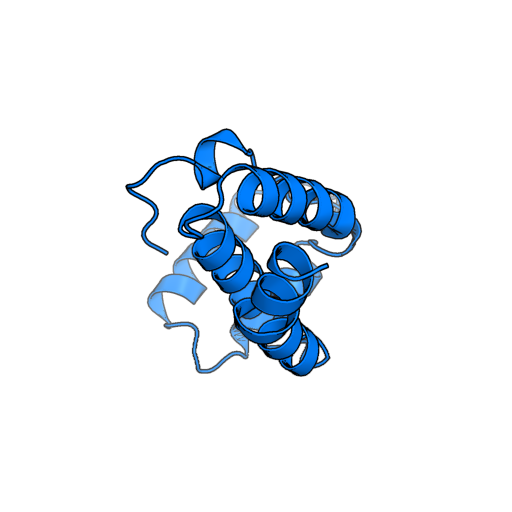428 1.00 64.06 87 TYR A O 1
ATOM 720 N N . LYS A 1 88 ? -1.802 10.983 17.750 1.00 60.78 88 LYS A N 1
ATOM 721 C CA . LYS A 1 88 ? -1.908 12.313 17.139 1.00 60.78 88 LYS A CA 1
ATOM 722 C C . LYS A 1 88 ? -2.997 13.137 17.845 1.00 60.78 88 LYS A C 1
ATOM 724 O O . LYS A 1 88 ? -4.073 13.363 17.303 1.00 60.78 88 LYS A O 1
ATOM 729 N N . ASN A 1 89 ? -2.725 13.607 19.061 1.00 56.16 89 ASN A N 1
ATOM 730 C CA . ASN A 1 89 ? -3.514 14.690 19.655 1.00 56.16 89 ASN A CA 1
ATOM 731 C C . ASN A 1 89 ? -3.195 16.009 18.929 1.00 56.16 89 ASN A C 1
ATOM 733 O O . ASN A 1 89 ? -2.145 16.588 19.193 1.00 56.16 89 ASN A O 1
ATOM 737 N N . SER A 1 90 ? -4.078 16.505 18.061 1.00 47.78 90 SER A N 1
ATOM 738 C CA . SER A 1 90 ? -4.239 17.946 17.800 1.00 47.78 90 SER A CA 1
ATOM 739 C C . SER A 1 90 ? -5.449 18.202 16.902 1.00 47.78 90 SER A C 1
ATOM 741 O O . SER A 1 90 ? -5.815 17.377 16.074 1.00 47.78 90 SER A O 1
ATOM 743 N N . GLU A 1 91 ? -6.072 19.359 17.087 1.00 52.28 91 GLU A N 1
ATOM 744 C CA . GLU A 1 91 ? -7.339 19.860 16.532 1.00 52.28 91 GLU A CA 1
ATOM 745 C C . GLU A 1 91 ? -7.421 19.958 14.987 1.00 52.28 91 GLU A C 1
ATOM 747 O O . GLU A 1 91 ? -8.314 20.614 14.449 1.00 52.28 91 GLU A O 1
ATOM 752 N N . ASP A 1 92 ? -6.520 19.302 14.251 1.00 54.31 92 ASP A N 1
ATOM 753 C CA . ASP A 1 92 ? -6.386 19.402 12.802 1.00 54.31 92 ASP A CA 1
ATOM 754 C C . ASP A 1 92 ? -6.608 18.038 12.122 1.00 54.31 92 ASP A C 1
ATOM 756 O O . ASP A 1 92 ? -5.714 17.211 11.944 1.00 54.31 92 ASP A O 1
ATOM 760 N N . TYR A 1 93 ? -7.847 17.805 11.693 1.00 53.38 93 TYR A N 1
ATOM 761 C CA . TYR A 1 93 ? -8.320 16.613 10.970 1.00 53.38 93 TYR A CA 1
ATOM 762 C C . TYR A 1 93 ? -7.708 16.455 9.557 1.00 53.38 93 TYR A C 1
ATOM 764 O O . TYR A 1 93 ? -8.110 15.578 8.788 1.00 53.38 93 TYR A O 1
ATOM 772 N N . LYS A 1 94 ? -6.750 17.314 9.183 1.00 54.41 94 LYS A N 1
ATOM 773 C CA . LYS A 1 94 ? -6.125 17.396 7.852 1.00 54.41 94 LYS A CA 1
ATOM 774 C C . LYS A 1 94 ? -4.689 16.869 7.808 1.00 54.41 94 LYS A C 1
ATOM 776 O O . LYS A 1 94 ? -3.956 17.183 6.866 1.00 54.41 94 LYS A O 1
ATOM 781 N N . ASN A 1 95 ? -4.278 16.053 8.776 1.00 58.41 95 ASN A N 1
ATOM 782 C CA . ASN A 1 95 ? -2.941 15.465 8.799 1.00 58.41 95 ASN A CA 1
ATOM 783 C C . ASN A 1 95 ? -2.735 14.514 7.608 1.00 58.41 95 ASN A C 1
ATOM 785 O O . ASN A 1 95 ? -3.114 13.345 7.641 1.00 58.41 95 ASN A O 1
ATOM 789 N N . ARG A 1 96 ? -2.123 15.028 6.535 1.00 61.12 96 ARG A N 1
ATOM 790 C CA . ARG A 1 96 ? -1.680 14.216 5.396 1.00 61.12 96 ARG A CA 1
ATOM 791 C C . ARG A 1 96 ? -0.568 13.286 5.853 1.00 61.12 96 ARG A C 1
ATOM 793 O O . ARG A 1 96 ? 0.441 13.743 6.393 1.00 61.12 96 ARG A O 1
ATOM 800 N N . ILE A 1 97 ? -0.733 11.997 5.595 1.00 67.06 97 ILE A N 1
ATOM 801 C CA . ILE A 1 97 ? 0.322 11.017 5.833 1.00 67.06 97 ILE A CA 1
ATOM 802 C C . ILE A 1 97 ? 1.355 11.167 4.713 1.00 67.06 97 ILE A C 1
ATOM 804 O O . ILE A 1 97 ? 1.018 11.063 3.536 1.00 67.06 97 ILE A O 1
ATOM 808 N N . LYS A 1 98 ? 2.611 11.439 5.081 1.00 66.56 98 LYS A N 1
ATOM 809 C CA . LYS A 1 98 ? 3.749 11.406 4.158 1.00 66.56 98 LYS A CA 1
ATOM 810 C C . LYS A 1 98 ? 4.447 10.066 4.327 1.00 66.56 98 LYS A C 1
ATOM 812 O O . LYS A 1 98 ? 4.847 9.737 5.438 1.00 66.56 98 LYS A O 1
ATOM 817 N N . ILE A 1 99 ? 4.579 9.317 3.240 1.00 70.12 99 ILE A N 1
ATOM 818 C CA . ILE A 1 99 ? 5.392 8.095 3.219 1.00 70.12 99 ILE A CA 1
ATOM 819 C C . ILE A 1 99 ? 6.796 8.493 2.770 1.00 70.12 99 ILE A C 1
ATOM 821 O O . ILE A 1 99 ? 6.930 9.106 1.705 1.00 70.12 99 ILE A O 1
ATOM 825 N N . ASP A 1 100 ? 7.820 8.171 3.562 1.00 69.38 100 ASP A N 1
ATOM 826 C CA . ASP A 1 100 ? 9.204 8.368 3.140 1.00 69.38 100 ASP A CA 1
ATOM 827 C C . ASP A 1 100 ? 9.593 7.286 2.122 1.00 69.38 100 ASP A C 1
ATOM 829 O O . ASP A 1 100 ? 9.320 6.097 2.277 1.00 69.38 100 ASP A O 1
ATOM 833 N N . THR A 1 101 ? 10.251 7.710 1.047 1.00 62.53 101 THR A N 1
ATOM 834 C CA . THR A 1 101 ? 10.870 6.814 0.068 1.00 62.53 101 THR A CA 1
ATOM 835 C C . THR A 1 101 ? 11.907 5.877 0.683 1.00 62.53 101 THR A C 1
ATOM 837 O O . THR A 1 101 ? 12.092 4.783 0.154 1.00 62.53 101 THR A O 1
ATOM 840 N N . ALA A 1 102 ? 12.573 6.292 1.765 1.00 63.78 102 ALA A N 1
ATOM 841 C CA . ALA A 1 102 ? 13.553 5.472 2.469 1.00 63.78 102 ALA A CA 1
ATOM 842 C C . ALA A 1 102 ? 12.903 4.230 3.096 1.00 63.78 102 ALA A C 1
ATOM 844 O O . ALA A 1 102 ? 13.444 3.136 2.961 1.00 63.78 102 ALA A O 1
ATOM 845 N N . ASP A 1 103 ? 11.705 4.385 3.669 1.00 65.19 103 ASP A N 1
ATOM 846 C CA . ASP A 1 103 ? 10.945 3.283 4.265 1.00 65.19 103 ASP A CA 1
ATOM 847 C C . ASP A 1 103 ? 10.526 2.256 3.199 1.00 65.19 103 ASP A C 1
ATOM 849 O O . ASP A 1 103 ? 10.516 1.058 3.445 1.00 65.19 103 ASP A O 1
ATOM 853 N N . LEU A 1 104 ? 10.232 2.707 1.974 1.00 62.34 104 LEU A N 1
ATOM 854 C CA . LEU A 1 104 ? 9.778 1.846 0.872 1.00 62.34 104 LEU A CA 1
ATOM 855 C C . LEU A 1 104 ? 10.887 1.051 0.173 1.00 62.34 104 LEU A C 1
ATOM 857 O O . LEU A 1 104 ? 10.586 0.111 -0.566 1.00 62.34 104 LEU A O 1
ATOM 861 N N . MET A 1 105 ? 12.144 1.465 0.337 1.00 55.03 105 MET A N 1
ATOM 862 C CA . MET A 1 105 ? 13.306 0.858 -0.319 1.00 55.03 105 MET A CA 1
ATOM 863 C C . MET A 1 105 ? 14.120 -0.052 0.611 1.00 55.03 105 MET A C 1
ATOM 865 O O . MET A 1 105 ? 15.131 -0.594 0.168 1.00 55.03 105 MET A O 1
ATOM 869 N N . ASP A 1 106 ? 13.687 -0.242 1.862 1.00 53.34 106 ASP A N 1
ATOM 870 C CA . ASP A 1 106 ? 14.225 -1.284 2.736 1.00 53.34 106 ASP A CA 1
ATOM 871 C C . ASP A 1 106 ? 13.633 -2.646 2.337 1.00 53.34 106 ASP A C 1
ATOM 873 O O . ASP A 1 106 ? 12.417 -2.858 2.361 1.00 53.34 106 ASP A O 1
ATOM 877 N N . ASP A 1 107 ? 14.502 -3.598 1.993 1.00 48.09 107 ASP A N 1
ATOM 878 C CA . ASP A 1 107 ? 14.128 -4.973 1.640 1.00 48.09 107 ASP A CA 1
ATOM 879 C C . ASP A 1 107 ? 13.461 -5.732 2.816 1.00 48.09 107 ASP A C 1
ATOM 881 O O . ASP A 1 107 ? 12.958 -6.841 2.633 1.00 48.09 107 ASP A O 1
ATOM 885 N N . ARG A 1 108 ? 13.420 -5.141 4.022 1.00 47.66 108 ARG A N 1
ATOM 886 C CA . ARG A 1 108 ? 12.775 -5.678 5.239 1.00 47.66 108 ARG A CA 1
ATOM 887 C C . ARG A 1 108 ? 11.317 -5.246 5.459 1.00 47.66 108 ARG A C 1
ATOM 889 O O . ARG A 1 108 ? 10.791 -5.401 6.559 1.00 47.66 108 ARG A O 1
ATOM 896 N N . MET A 1 109 ? 10.647 -4.718 4.438 1.00 42.59 109 MET A N 1
ATOM 897 C CA . MET A 1 109 ? 9.252 -4.262 4.518 1.00 42.59 109 MET A CA 1
ATOM 898 C C . MET A 1 109 ? 8.234 -5.406 4.730 1.00 42.59 109 MET A C 1
ATOM 900 O O . MET A 1 109 ? 7.694 -5.988 3.779 1.00 42.59 109 MET A O 1
ATOM 904 N N . GLU A 1 110 ? 7.921 -5.690 5.997 1.00 39.94 110 GLU A N 1
ATOM 905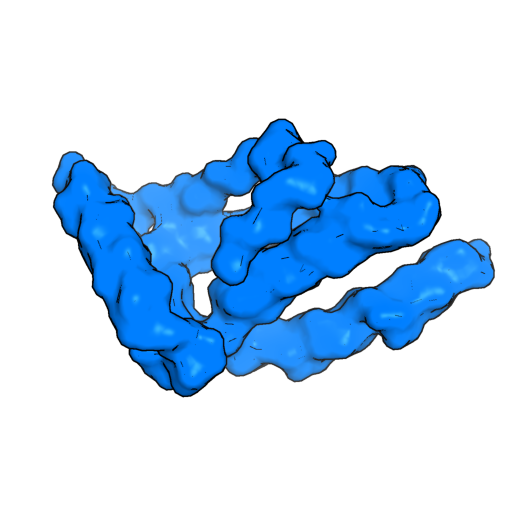 C CA . GLU A 1 110 ? 6.762 -6.484 6.426 1.00 39.94 110 GLU A CA 1
ATOM 906 C C . GLU A 1 110 ? 5.621 -5.554 6.879 1.00 39.94 110 GLU A C 1
ATOM 908 O O . GLU A 1 110 ? 5.800 -4.731 7.777 1.00 39.94 110 GLU A O 1
ATOM 913 N N . PHE A 1 111 ? 4.451 -5.685 6.243 1.00 48.41 111 PHE A N 1
ATOM 914 C CA . PHE A 1 111 ? 3.199 -5.029 6.642 1.00 48.41 111 PHE A CA 1
ATOM 915 C C . PHE A 1 111 ? 2.300 -6.026 7.374 1.00 48.41 111 PHE A C 1
ATOM 917 O O . PHE A 1 111 ? 2.196 -7.170 6.870 1.00 48.41 111 PHE A O 1
#

pLDDT: mean 82.54, std 15.12, range [39.94, 95.31]

Radius of gyration: 15.05 Å; chains: 1; bounding box: 29×28×45 Å

Secondary structure (DSSP, 8-state):
-HHHHHHIIIIIHHHHHHTT-TTTHHHHHHHHHHHHHH-S-HHHHHHHHHHHHTTGGG-BHHHHHGGGG-TTS-HHHHHHHHHHHHH--SS-TT-BPPPPHHHHT-TT---

Sequence (111 aa):
MKRFSLFIVQIYVFYWFKAPCAVSAPVNDLNLLKELSMYPDKAVSKAGITAFLRHQWYLSDLLVSFSFFDQNVSYQIKKKMVTALSYKNSEDYKNRIKIDTADLMDDRMEF

Foldseek 3Di:
DVVVVCCCVVQVVVLVVCCVPLLCNVVSLVVSLQVLLVPPPVVSSVVSNVVSLVVLQPVFLVSVLSPVPPPPQDPVNNVVSVVVVVVPDDPDSRDRDHDDPVQSNPPPDDD